Protein AF-A0A936Q0Y5-F1 (afdb_monomer_lite)

Sequence (80 aa):
MTHTRRAVLAYLALMALTLTFNGVAEASLGAWALAGISVVKVMIVGIVFLELGRAWWVWAVIAAVVITAILGGAAALLTG

Secondary structure (DSSP, 8-state):
--HHHHHHHHHHHHHHHHHHHHHHHHTT--HHHHHHHHHHHHHHIIIIIS-GGG-HHHHHHHHHHHHHHHHHHHHHHH--

Foldseek 3Di:
DDLVVLVVVLVVVLVVLVVVLVVCVVVPVDPLVNLVSVLVNVVSCCVNVVVCPPPPVVVVVSVVSVVCSVVVVVVVVVVD

Radius of gyration: 14.69 Å; chains: 1; bounding box: 23×27×42 Å

pLDDT: mean 77.48, std 11.16, range [48.31, 95.75]

Structure (mmCIF, N/CA/C/O backbone):
data_AF-A0A936Q0Y5-F1
#
_entry.id   AF-A0A936Q0Y5-F1
#
loop_
_atom_site.group_PDB
_atom_site.id
_atom_site.type_symbol
_atom_site.label_atom_id
_atom_site.label_alt_id
_atom_site.label_comp_id
_atom_site.label_asym_id
_atom_site.label_entity_id
_atom_site.label_seq_id
_atom_site.pdbx_PDB_ins_code
_atom_site.Cartn_x
_atom_site.Cartn_y
_atom_site.Cartn_z
_atom_site.occupancy
_atom_site.B_iso_or_equiv
_atom_site.auth_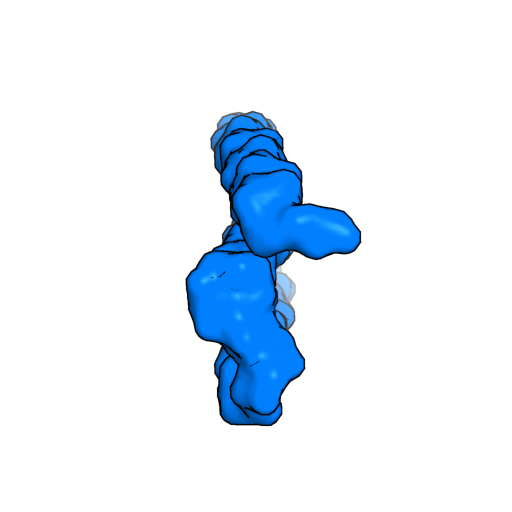seq_id
_atom_site.auth_comp_id
_atom_site.auth_asym_id
_atom_site.auth_atom_id
_atom_site.pdbx_PDB_model_num
ATOM 1 N N . MET A 1 1 ? -2.986 4.405 21.603 1.00 61.66 1 MET A N 1
ATOM 2 C CA . MET A 1 1 ? -3.477 5.347 20.566 1.00 61.66 1 MET A CA 1
ATOM 3 C C . MET A 1 1 ? -4.972 5.129 20.385 1.00 61.66 1 MET A C 1
ATOM 5 O O . MET A 1 1 ? -5.380 3.979 20.380 1.00 61.66 1 MET A O 1
ATOM 9 N N . THR A 1 2 ? -5.784 6.183 20.262 1.00 83.81 2 THR A N 1
ATOM 10 C CA . THR A 1 2 ? -7.228 6.043 19.982 1.00 83.81 2 THR A CA 1
ATOM 11 C C . THR A 1 2 ? -7.453 5.527 18.551 1.00 83.81 2 THR A C 1
ATOM 13 O O . THR A 1 2 ? -6.654 5.844 17.665 1.00 83.81 2 THR A O 1
ATOM 16 N N . HIS A 1 3 ? -8.524 4.755 18.305 1.00 79.69 3 HIS A N 1
ATOM 17 C CA . HIS A 1 3 ? -8.867 4.240 16.962 1.00 79.69 3 HIS A CA 1
ATOM 18 C C . HIS A 1 3 ? -8.903 5.363 15.912 1.00 79.69 3 HIS A C 1
ATOM 20 O O . HIS A 1 3 ? -8.360 5.220 14.818 1.00 79.69 3 HIS A O 1
ATOM 26 N N . THR A 1 4 ? -9.427 6.529 16.293 1.00 87.38 4 THR A N 1
ATOM 27 C CA . THR A 1 4 ? -9.490 7.731 15.455 1.00 87.38 4 THR A CA 1
ATOM 28 C C . THR A 1 4 ? -8.105 8.242 15.055 1.00 87.38 4 THR A C 1
ATOM 30 O O . THR A 1 4 ? -7.876 8.533 13.886 1.00 87.38 4 THR A O 1
ATOM 33 N N . ARG A 1 5 ? -7.137 8.300 15.985 1.00 88.06 5 ARG A N 1
ATOM 34 C CA . ARG A 1 5 ? -5.761 8.726 15.662 1.00 88.06 5 ARG A CA 1
ATOM 35 C C . ARG A 1 5 ? -5.081 7.758 14.692 1.00 88.06 5 ARG A C 1
ATOM 37 O O . ARG A 1 5 ? -4.387 8.211 13.789 1.00 88.06 5 ARG A O 1
ATOM 44 N N . ARG A 1 6 ? -5.295 6.445 14.849 1.00 86.88 6 ARG A N 1
ATOM 45 C CA . ARG A 1 6 ? -4.741 5.429 13.935 1.00 86.88 6 ARG A CA 1
ATOM 46 C C . ARG A 1 6 ? -5.304 5.586 12.520 1.00 86.88 6 ARG A C 1
ATOM 48 O O . ARG A 1 6 ? -4.537 5.556 11.564 1.00 86.88 6 ARG A O 1
ATOM 55 N N . ALA A 1 7 ? -6.615 5.797 12.399 1.00 87.19 7 ALA A N 1
ATOM 56 C CA . ALA A 1 7 ? -7.276 6.010 11.113 1.00 87.19 7 ALA A CA 1
ATOM 57 C C . ALA A 1 7 ? -6.796 7.295 10.416 1.00 87.19 7 ALA A C 1
ATOM 59 O O . ALA A 1 7 ? -6.499 7.264 9.225 1.00 87.19 7 ALA A O 1
ATOM 60 N N . VAL A 1 8 ? -6.640 8.398 11.159 1.00 93.25 8 VAL A N 1
ATOM 61 C CA . VAL A 1 8 ? -6.117 9.664 10.614 1.00 93.25 8 VAL A CA 1
ATOM 62 C C . VAL A 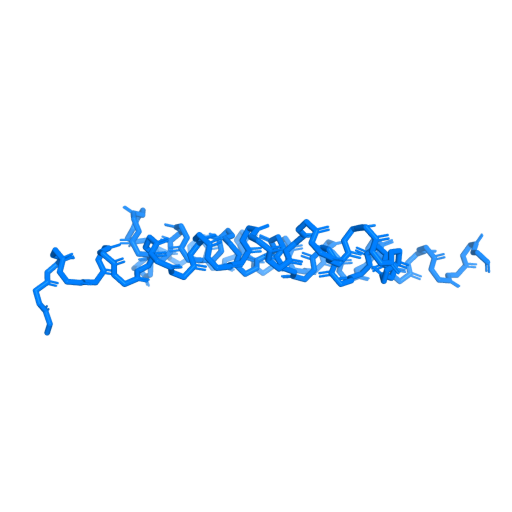1 8 ? -4.688 9.500 10.096 1.00 93.25 8 VAL A C 1
ATOM 64 O O . VAL A 1 8 ? -4.393 9.912 8.979 1.00 93.25 8 VAL A O 1
ATOM 67 N N . LEU A 1 9 ? -3.803 8.853 10.861 1.00 91.81 9 LEU A N 1
ATOM 68 C CA . LEU A 1 9 ? -2.428 8.604 10.415 1.00 91.81 9 LEU A CA 1
ATOM 69 C C . LEU A 1 9 ? -2.378 7.714 9.166 1.00 91.81 9 LEU A C 1
ATOM 71 O O . LEU A 1 9 ? -1.614 7.994 8.245 1.00 91.81 9 LEU A O 1
ATOM 75 N N . ALA A 1 10 ? -3.213 6.676 9.101 1.00 88.56 10 ALA A N 1
ATOM 76 C CA . ALA A 1 10 ? -3.295 5.808 7.930 1.00 88.56 10 ALA A CA 1
ATOM 77 C C . ALA A 1 10 ? -3.833 6.535 6.694 1.00 88.56 10 ALA A C 1
ATOM 79 O O . ALA A 1 10 ? -3.327 6.324 5.595 1.00 88.56 10 ALA A O 1
ATOM 80 N N . TYR A 1 11 ? -4.810 7.427 6.871 1.00 93.62 11 TYR A N 1
ATOM 81 C CA . TYR A 1 11 ? -5.305 8.277 5.793 1.00 93.62 11 TYR A CA 1
ATOM 82 C C . TYR A 1 11 ? -4.204 9.196 5.249 1.00 93.62 11 TYR A C 1
ATOM 84 O O . TYR A 1 11 ? -3.977 9.239 4.041 1.00 93.62 11 TYR A O 1
ATOM 92 N N . LEU A 1 12 ? -3.460 9.870 6.132 1.00 95.75 12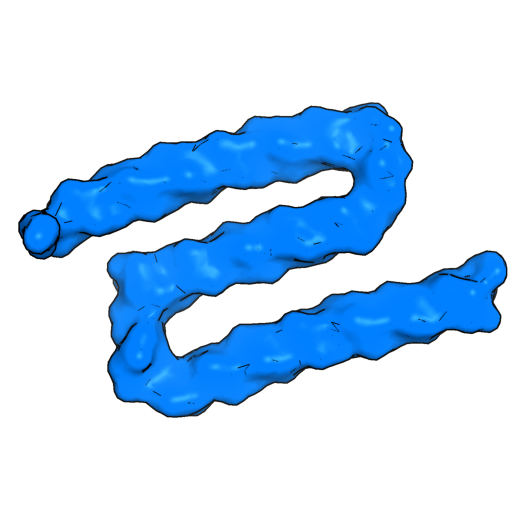 LEU A N 1
ATOM 93 C CA . LEU A 1 12 ? -2.334 10.719 5.731 1.00 95.75 12 LEU A CA 1
ATOM 94 C C . LEU A 1 12 ? -1.245 9.918 4.999 1.00 95.75 12 LEU A C 1
ATOM 96 O O . LEU A 1 12 ? -0.725 10.378 3.984 1.00 95.75 12 LEU A O 1
ATOM 100 N N . ALA A 1 13 ? -0.948 8.698 5.457 1.00 90.50 13 ALA A N 1
ATOM 101 C CA . ALA A 1 13 ? -0.006 7.803 4.788 1.00 90.50 13 ALA A CA 1
ATOM 102 C C . ALA A 1 13 ? -0.488 7.385 3.387 1.00 90.50 13 ALA A C 1
ATOM 104 O O . ALA A 1 13 ? 0.294 7.405 2.437 1.00 90.50 13 ALA A O 1
ATOM 105 N N . LEU A 1 14 ? -1.774 7.056 3.225 1.00 93.56 14 LEU A N 1
ATOM 106 C CA . LEU A 1 14 ? -2.365 6.738 1.919 1.00 93.56 14 LEU A CA 1
ATOM 107 C C . LEU A 1 14 ? -2.326 7.933 0.962 1.00 93.56 14 LEU A C 1
ATOM 109 O O . LEU A 1 14 ? -2.062 7.758 -0.230 1.00 93.56 14 LEU A O 1
ATOM 113 N N . MET A 1 15 ? -2.555 9.141 1.480 1.00 95.62 15 MET A N 1
ATOM 114 C CA . MET A 1 15 ? -2.473 10.372 0.701 1.00 95.62 15 MET A CA 1
ATOM 115 C C . MET A 1 15 ? -1.039 10.600 0.203 1.00 95.62 15 MET A C 1
ATOM 117 O O . MET A 1 15 ? -0.830 10.773 -0.997 1.00 95.62 15 MET A O 1
ATOM 121 N N . ALA A 1 16 ? -0.044 10.476 1.089 1.00 92.81 16 ALA A N 1
ATOM 122 C CA . ALA A 1 16 ? 1.370 10.578 0.729 1.00 92.81 16 ALA A CA 1
ATOM 123 C C . ALA A 1 16 ? 1.781 9.526 -0.315 1.00 92.81 16 ALA A C 1
ATOM 125 O O . ALA A 1 16 ? 2.325 9.879 -1.357 1.00 92.81 16 ALA A O 1
ATOM 126 N N . LEU A 1 17 ? 1.432 8.251 -0.105 1.00 91.19 17 LEU A N 1
ATOM 127 C CA . LEU A 1 17 ? 1.714 7.171 -1.061 1.00 91.19 17 LEU A CA 1
ATOM 128 C C . LEU A 1 17 ? 1.035 7.386 -2.417 1.00 91.19 17 LEU A C 1
ATOM 130 O O . LEU A 1 17 ? 1.498 6.868 -3.430 1.00 91.19 17 LEU A O 1
ATOM 134 N N . THR A 1 18 ? -0.083 8.108 -2.461 1.00 93.38 18 THR A N 1
ATOM 135 C CA . THR A 1 18 ? -0.771 8.429 -3.717 1.00 93.38 18 THR A CA 1
ATOM 136 C C . THR A 1 18 ? -0.051 9.511 -4.497 1.00 93.38 18 THR A C 1
ATOM 138 O O . THR A 1 18 ? 0.146 9.340 -5.698 1.00 93.38 18 THR A O 1
ATOM 141 N N . LEU A 1 19 ? 0.440 10.542 -3.815 1.00 93.38 19 LEU A N 1
ATOM 142 C CA . LEU A 1 19 ? 1.307 11.544 -4.428 1.00 93.38 19 LEU A CA 1
ATOM 143 C C . LEU A 1 19 ? 2.622 10.918 -4.914 1.00 93.38 19 LEU A C 1
ATOM 145 O O . LEU A 1 19 ? 3.022 11.152 -6.051 1.00 93.38 19 LEU A O 1
ATOM 149 N N . THR A 1 20 ? 3.248 10.051 -4.107 1.00 88.06 20 THR A N 1
ATOM 150 C CA . THR A 1 20 ? 4.458 9.319 -4.513 1.00 88.06 20 THR A CA 1
ATOM 151 C C . THR A 1 20 ? 4.196 8.418 -5.714 1.00 88.06 20 THR A C 1
ATOM 153 O O . THR A 1 20 ? 4.993 8.418 -6.641 1.00 88.06 20 THR A O 1
ATOM 156 N N . PHE A 1 21 ? 3.085 7.674 -5.733 1.00 90.00 21 PHE A N 1
ATOM 157 C CA . PHE A 1 21 ? 2.727 6.828 -6.876 1.00 90.00 21 PHE A CA 1
ATOM 158 C C . PHE A 1 21 ? 2.647 7.644 -8.167 1.00 90.00 21 PHE A C 1
ATOM 160 O O . PHE A 1 21 ? 3.197 7.224 -9.179 1.00 90.00 21 PHE A O 1
ATOM 167 N N . ASN A 1 22 ? 2.001 8.813 -8.119 1.00 89.81 22 ASN A N 1
ATOM 168 C CA . ASN A 1 22 ? 1.879 9.666 -9.292 1.00 89.81 22 ASN A CA 1
ATOM 169 C C . ASN A 1 22 ? 3.246 10.190 -9.757 1.00 89.81 22 ASN A C 1
ATOM 171 O O . ASN A 1 22 ? 3.589 10.043 -10.922 1.00 89.81 22 ASN A O 1
ATOM 175 N N . GLY A 1 23 ? 4.078 10.685 -8.834 1.00 87.50 23 GLY A N 1
ATOM 176 C CA . GLY A 1 23 ? 5.431 11.138 -9.177 1.00 87.50 23 GLY A CA 1
ATOM 177 C C . GLY A 1 23 ? 6.326 10.022 -9.734 1.00 87.50 23 GLY A C 1
ATOM 178 O O . GLY A 1 23 ? 7.092 10.249 -10.663 1.00 87.50 23 GLY A O 1
ATOM 179 N N . VAL A 1 24 ? 6.208 8.796 -9.213 1.00 85.75 24 VAL A N 1
ATOM 180 C CA . VAL A 1 24 ? 6.933 7.615 -9.722 1.00 85.75 24 VAL A CA 1
ATOM 181 C C . VAL A 1 24 ? 6.441 7.225 -11.117 1.00 85.75 24 VAL A C 1
ATOM 183 O O . VAL A 1 24 ? 7.258 6.878 -11.969 1.00 85.75 24 VAL A O 1
ATOM 186 N N . ALA A 1 25 ? 5.131 7.318 -11.363 1.00 82.44 25 ALA A N 1
ATOM 187 C CA . ALA A 1 25 ? 4.538 7.031 -12.664 1.00 82.44 25 ALA A CA 1
ATOM 188 C C . ALA A 1 25 ? 4.986 8.054 -13.717 1.00 82.44 25 ALA A C 1
ATOM 190 O O . ALA A 1 25 ? 5.401 7.668 -14.806 1.00 82.44 25 ALA A O 1
ATOM 191 N N . GLU A 1 26 ? 4.976 9.342 -13.368 1.00 86.94 26 GLU A N 1
ATOM 192 C CA . GLU A 1 26 ? 5.454 10.433 -14.224 1.00 86.94 26 GLU A CA 1
ATOM 193 C C . GLU A 1 26 ? 6.955 10.312 -14.518 1.00 86.94 26 GLU A C 1
ATOM 195 O O . GLU A 1 26 ? 7.388 10.483 -15.656 1.00 86.94 26 GLU A O 1
ATOM 200 N N . ALA A 1 27 ? 7.755 9.933 -13.519 1.00 80.69 27 ALA A N 1
ATOM 201 C CA . ALA A 1 27 ? 9.192 9.725 -13.673 1.00 80.69 27 ALA A CA 1
ATOM 202 C C . ALA A 1 27 ? 9.556 8.448 -14.458 1.00 80.69 27 ALA A C 1
ATOM 204 O O . ALA A 1 27 ? 10.741 8.167 -14.635 1.00 80.69 27 ALA A O 1
ATOM 205 N N . SER A 1 28 ? 8.568 7.660 -14.911 1.00 72.06 28 SER A N 1
ATOM 206 C CA . SER A 1 28 ? 8.770 6.362 -15.578 1.00 72.06 28 SER A CA 1
ATOM 207 C C . SER A 1 28 ? 9.676 5.411 -14.783 1.00 72.06 28 SER A C 1
ATOM 209 O O . SER A 1 28 ? 10.334 4.530 -15.342 1.00 72.06 28 SER A O 1
ATOM 211 N N . LEU A 1 29 ? 9.720 5.586 -13.458 1.00 63.53 29 LEU A N 1
ATOM 212 C CA . LEU A 1 29 ? 10.447 4.715 -12.548 1.00 63.53 29 LEU A CA 1
ATOM 213 C C . LEU A 1 29 ? 9.712 3.373 -12.578 1.00 63.53 29 LEU A C 1
ATOM 215 O O . LEU A 1 29 ? 8.546 3.302 -12.199 1.00 63.53 29 LEU A O 1
ATOM 219 N N . GLY A 1 30 ? 10.371 2.356 -13.142 1.00 73.88 30 GLY A N 1
ATOM 220 C CA . GLY A 1 30 ? 9.748 1.170 -13.740 1.00 73.88 30 GLY A CA 1
ATOM 221 C C . GLY A 1 30 ? 8.600 0.518 -12.959 1.00 73.88 30 GLY A C 1
ATOM 222 O O . GLY A 1 30 ? 8.509 0.623 -11.738 1.00 73.88 30 GLY A O 1
ATOM 223 N N . ALA A 1 31 ? 7.749 -0.222 -13.683 1.00 77.75 31 ALA A N 1
ATOM 224 C CA . ALA A 1 31 ? 6.474 -0.806 -13.225 1.00 77.75 31 ALA A CA 1
ATOM 225 C C . ALA A 1 31 ? 6.507 -1.478 -11.832 1.00 77.75 31 ALA A C 1
ATOM 227 O O . ALA A 1 31 ? 5.516 -1.492 -11.103 1.00 77.75 31 ALA A O 1
ATOM 228 N N . TRP A 1 32 ? 7.669 -1.978 -11.431 1.00 75.38 32 TRP A N 1
ATOM 229 C CA . TRP A 1 32 ? 7.971 -2.527 -10.116 1.00 75.38 32 TRP A CA 1
ATOM 230 C C . TRP A 1 32 ? 7.813 -1.565 -8.939 1.00 75.38 32 TRP A C 1
ATOM 232 O O . TRP A 1 32 ? 7.270 -1.951 -7.904 1.00 75.38 32 TRP A O 1
ATOM 242 N N . ALA A 1 33 ? 8.252 -0.315 -9.082 1.00 75.50 33 ALA A N 1
ATOM 243 C CA . ALA A 1 33 ? 8.110 0.694 -8.039 1.00 75.50 33 ALA A CA 1
ATOM 244 C C . ALA A 1 33 ? 6.626 1.018 -7.798 1.00 75.50 33 ALA A C 1
ATOM 246 O O . ALA A 1 33 ? 6.175 1.105 -6.654 1.00 75.50 33 ALA A O 1
ATOM 247 N N . LEU A 1 34 ? 5.841 1.096 -8.877 1.00 82.25 34 LEU A N 1
ATOM 248 C CA . LEU A 1 34 ? 4.391 1.294 -8.823 1.00 82.25 34 LEU A CA 1
ATOM 249 C C . LEU A 1 34 ? 3.670 0.105 -8.176 1.00 82.25 34 LEU A C 1
ATOM 251 O O . LEU A 1 34 ? 2.793 0.297 -7.326 1.00 82.25 34 LEU A O 1
ATOM 255 N N . ALA A 1 35 ? 4.063 -1.122 -8.525 1.00 78.06 35 ALA A N 1
ATOM 256 C CA . ALA A 1 35 ? 3.530 -2.331 -7.906 1.00 78.06 35 ALA A CA 1
ATOM 257 C C . ALA A 1 35 ? 3.820 -2.360 -6.396 1.00 78.06 35 ALA A C 1
ATOM 259 O O . ALA A 1 35 ? 2.902 -2.563 -5.599 1.00 78.06 35 ALA A O 1
ATOM 260 N N . GLY A 1 36 ? 5.058 -2.058 -5.987 1.00 79.06 36 GLY A N 1
ATOM 261 C CA . GLY A 1 36 ? 5.448 -1.987 -4.578 1.00 79.06 36 GLY A CA 1
ATOM 262 C C . GLY A 1 36 ? 4.621 -0.972 -3.784 1.00 79.06 36 GLY A C 1
ATOM 263 O O . GLY A 1 36 ? 4.064 -1.305 -2.738 1.00 79.06 36 GLY A O 1
ATOM 264 N N . ILE A 1 37 ? 4.451 0.246 -4.310 1.00 84.50 37 ILE A N 1
ATOM 265 C CA . ILE A 1 37 ? 3.627 1.282 -3.666 1.00 84.50 37 ILE A CA 1
ATOM 266 C C . ILE A 1 37 ? 2.160 0.835 -3.549 1.00 84.50 37 ILE A C 1
ATOM 268 O O . ILE A 1 37 ? 1.521 1.065 -2.520 1.00 84.50 37 ILE A O 1
ATOM 272 N N . SER A 1 38 ? 1.624 0.170 -4.575 1.00 83.38 38 SER A N 1
ATOM 273 C CA . SER A 1 38 ? 0.243 -0.334 -4.573 1.00 83.38 38 SER A CA 1
ATOM 274 C C . SER A 1 38 ? 0.021 -1.399 -3.499 1.00 83.38 38 SER A C 1
ATOM 276 O O . SER A 1 38 ? -0.969 -1.335 -2.770 1.00 83.38 38 SER A O 1
ATOM 278 N N . VAL A 1 39 ? 0.969 -2.326 -3.334 1.00 83.25 39 VAL A N 1
ATOM 279 C CA . VAL A 1 39 ? 0.934 -3.345 -2.273 1.00 83.25 39 VAL A CA 1
ATOM 280 C C . VAL A 1 39 ? 0.904 -2.691 -0.890 1.00 83.25 39 VAL A C 1
ATOM 282 O O . VAL A 1 39 ? 0.067 -3.045 -0.060 1.00 83.25 39 VAL A O 1
ATOM 285 N N . VAL A 1 40 ? 1.753 -1.685 -0.649 1.00 84.81 40 VAL A N 1
ATOM 286 C CA . VAL A 1 40 ? 1.785 -0.974 0.641 1.00 84.81 40 VAL A CA 1
ATOM 287 C C . VAL A 1 40 ? 0.446 -0.286 0.934 1.00 84.81 40 VAL A C 1
ATOM 289 O O . VAL A 1 40 ? -0.051 -0.374 2.059 1.00 84.81 40 VAL A O 1
ATOM 292 N N . LYS A 1 41 ? -0.196 0.341 -0.065 1.00 88.56 41 LYS A N 1
ATOM 293 C CA . LYS A 1 41 ? -1.536 0.935 0.107 1.00 88.56 41 LYS A CA 1
ATOM 294 C C . LYS A 1 41 ? -2.572 -0.109 0.528 1.00 88.56 41 LYS A C 1
ATOM 296 O O . LYS A 1 41 ? -3.318 0.129 1.478 1.00 88.56 41 LYS A O 1
ATOM 301 N N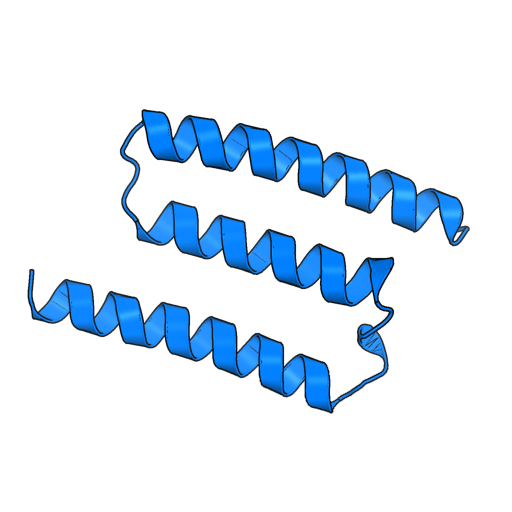 . VAL A 1 42 ? -2.593 -1.271 -0.131 1.00 84.31 42 VAL A N 1
ATOM 302 C CA . VAL A 1 42 ? -3.512 -2.374 0.204 1.00 84.31 42 VAL A CA 1
ATOM 303 C C . VAL A 1 42 ? -3.284 -2.861 1.637 1.00 84.31 42 VAL A C 1
ATOM 305 O O . VAL A 1 42 ? -4.251 -3.056 2.373 1.00 84.31 42 VAL A O 1
ATOM 308 N N . MET A 1 43 ? -2.027 -2.985 2.075 1.00 81.25 43 MET A N 1
ATOM 309 C CA . MET A 1 43 ? -1.710 -3.375 3.453 1.00 81.25 43 MET A CA 1
ATOM 310 C C . MET A 1 43 ? -2.234 -2.368 4.481 1.00 81.25 43 MET A C 1
ATOM 312 O O . MET A 1 43 ? -2.817 -2.772 5.487 1.00 81.25 43 MET A O 1
ATOM 316 N N . ILE A 1 44 ? -2.076 -1.063 4.234 1.00 86.19 44 ILE A N 1
ATOM 317 C CA . ILE A 1 44 ? -2.576 -0.021 5.144 1.00 86.19 44 ILE A CA 1
ATOM 318 C C . ILE A 1 44 ? -4.103 -0.095 5.261 1.00 86.19 44 ILE A C 1
ATOM 320 O O . ILE A 1 44 ? -4.632 -0.060 6.374 1.00 86.19 44 ILE A O 1
ATOM 324 N N . VAL A 1 45 ? -4.809 -0.254 4.136 1.00 86.06 45 VAL A N 1
ATOM 325 C CA . VAL A 1 45 ? -6.272 -0.414 4.125 1.00 86.06 45 VAL A CA 1
ATOM 326 C C . VAL A 1 45 ? -6.691 -1.658 4.911 1.00 86.06 45 VAL A C 1
ATOM 328 O O . VAL A 1 45 ? -7.524 -1.570 5.816 1.00 86.06 45 VAL A O 1
ATOM 331 N N . GLY A 1 46 ? -6.063 -2.799 4.622 1.00 79.75 46 GLY A N 1
ATOM 332 C CA . GLY A 1 46 ? -6.373 -4.070 5.265 1.00 79.75 46 GLY A CA 1
ATOM 333 C C . GLY A 1 46 ? -6.146 -4.059 6.778 1.00 79.75 46 GLY A C 1
ATOM 334 O O . GLY A 1 46 ? -7.015 -4.473 7.543 1.00 79.75 46 GLY A O 1
ATOM 335 N N . ILE A 1 47 ? -5.002 -3.548 7.231 1.00 80.06 47 ILE A N 1
ATOM 336 C CA . ILE A 1 47 ? -4.623 -3.570 8.650 1.00 80.06 47 ILE A CA 1
ATOM 337 C C . ILE A 1 47 ? -5.408 -2.529 9.453 1.00 80.06 47 ILE A C 1
ATOM 339 O O . ILE A 1 47 ? -5.869 -2.821 10.560 1.00 80.06 47 ILE A O 1
ATOM 343 N N . VAL A 1 48 ? -5.538 -1.303 8.935 1.00 83.44 48 VAL A N 1
ATOM 344 C CA . VAL A 1 48 ? -6.034 -0.175 9.735 1.00 83.44 48 VAL A CA 1
ATOM 345 C C . VAL A 1 48 ? -7.545 -0.017 9.656 1.00 83.44 48 VAL A C 1
ATOM 347 O O . VAL A 1 48 ? -8.150 0.225 10.704 1.00 83.44 48 VAL A O 1
ATOM 350 N N . PHE A 1 49 ? -8.132 -0.152 8.464 1.00 81.94 49 PHE A N 1
ATOM 351 C CA . PHE A 1 49 ? -9.550 0.135 8.220 1.00 81.94 49 PHE A CA 1
ATOM 352 C C . PHE A 1 49 ? -10.421 -1.118 8.245 1.00 81.94 49 PHE A C 1
ATOM 354 O O . PHE A 1 49 ? -11.520 -1.080 8.782 1.00 81.94 49 PHE A O 1
ATOM 361 N N . LEU A 1 50 ? -9.920 -2.227 7.702 1.00 79.06 50 LEU A N 1
ATOM 362 C CA . LEU A 1 50 ? -10.647 -3.499 7.679 1.00 79.06 50 LEU A CA 1
ATOM 363 C C . LEU A 1 50 ? -10.349 -4.375 8.913 1.00 79.06 50 LEU A C 1
ATOM 365 O O . LEU A 1 50 ? -10.875 -5.477 9.028 1.00 79.06 50 LEU A O 1
ATOM 369 N N . GLU A 1 51 ? -9.493 -3.893 9.824 1.00 75.38 51 GLU A N 1
ATOM 370 C CA . GLU A 1 51 ? -9.046 -4.582 11.048 1.00 75.38 51 GLU A CA 1
ATOM 371 C C . GLU A 1 51 ? -8.548 -6.020 10.820 1.00 75.38 51 GLU A C 1
ATOM 373 O O . GLU A 1 51 ? -8.538 -6.864 11.721 1.00 75.38 51 GLU A O 1
ATOM 378 N N . LEU A 1 52 ? -8.050 -6.297 9.615 1.00 69.00 52 LEU A N 1
ATOM 379 C CA . LEU A 1 52 ? -7.694 -7.643 9.183 1.00 69.00 52 LEU A CA 1
ATOM 380 C C . LEU A 1 52 ? -6.435 -8.187 9.868 1.00 69.00 52 LEU A C 1
ATOM 382 O O . LEU A 1 52 ? -6.090 -9.352 9.696 1.00 69.00 52 LEU A O 1
ATOM 386 N N . GLY A 1 53 ? -5.789 -7.387 10.720 1.00 63.59 53 GLY A N 1
ATOM 387 C CA . GLY A 1 53 ? -4.682 -7.827 11.567 1.00 63.59 53 GLY A CA 1
ATOM 388 C C . GLY A 1 53 ? -5.026 -9.016 12.475 1.00 63.59 53 GLY A C 1
ATOM 389 O O . GLY A 1 53 ? -4.118 -9.737 12.873 1.00 63.59 53 GLY A O 1
ATOM 390 N N . ARG A 1 54 ? -6.315 -9.265 12.766 1.00 65.81 54 ARG A N 1
ATOM 391 C CA . ARG A 1 54 ? -6.781 -10.431 13.548 1.00 65.81 54 ARG A CA 1
ATOM 392 C C . ARG A 1 54 ? -7.189 -11.641 12.698 1.00 65.81 54 ARG A C 1
ATOM 394 O O . ARG A 1 54 ? -7.392 -12.720 13.248 1.00 65.81 54 ARG A O 1
ATOM 401 N N . ALA A 1 55 ? -7.321 -11.482 11.384 1.00 67.06 55 ALA A N 1
ATOM 402 C CA . ALA A 1 55 ? -7.833 -12.496 10.470 1.00 67.06 55 ALA A CA 1
ATOM 403 C C . ALA A 1 55 ? -6.682 -13.171 9.706 1.00 67.06 55 ALA A C 1
ATOM 405 O O . ALA A 1 55 ? -6.153 -12.628 8.740 1.00 67.06 55 ALA A O 1
ATOM 406 N N . TRP A 1 56 ? -6.298 -14.381 10.124 1.00 65.50 56 TRP A N 1
ATOM 407 C CA . TRP A 1 56 ? -5.172 -15.138 9.547 1.00 65.50 56 TRP A CA 1
ATOM 408 C C . TRP A 1 56 ? -5.282 -15.360 8.025 1.00 65.50 56 TRP A C 1
ATOM 410 O O . TRP A 1 56 ? -4.277 -15.324 7.318 1.00 65.50 56 TRP A O 1
ATOM 420 N N . TRP A 1 57 ? -6.502 -15.511 7.503 1.00 67.38 57 TRP A N 1
ATOM 421 C CA . TRP A 1 57 ? -6.774 -15.678 6.073 1.00 67.38 57 TRP A CA 1
ATOM 422 C C . TRP A 1 57 ? -6.424 -14.432 5.250 1.00 67.38 57 TRP A C 1
ATOM 424 O O . TRP A 1 57 ? -6.076 -14.543 4.079 1.00 67.38 57 TRP A O 1
ATOM 434 N N . VAL A 1 58 ? -6.428 -13.244 5.853 1.00 67.88 58 VAL A N 1
ATOM 435 C CA . VAL A 1 58 ? -6.067 -12.009 5.147 1.00 67.88 58 VAL A CA 1
ATOM 436 C C . VAL A 1 58 ? -4.566 -11.914 4.954 1.00 67.88 58 VAL A C 1
ATOM 438 O O . VAL A 1 58 ? -4.116 -11.494 3.894 1.00 67.88 58 VAL A O 1
ATOM 441 N N . TRP A 1 59 ? -3.779 -12.341 5.939 1.00 66.00 59 TRP A N 1
ATOM 442 C CA . TRP A 1 59 ? -2.331 -12.428 5.773 1.00 66.00 59 TRP A CA 1
ATOM 443 C C . TRP A 1 59 ? -1.956 -13.396 4.649 1.00 66.00 59 TRP A C 1
ATOM 445 O O . TRP A 1 59 ? -1.021 -13.115 3.907 1.00 66.00 59 TRP A O 1
ATOM 455 N N . ALA A 1 60 ? -2.734 -14.467 4.452 1.00 64.81 60 ALA A N 1
ATOM 456 C CA . ALA A 1 60 ? -2.580 -15.356 3.304 1.00 64.81 60 ALA A CA 1
ATOM 457 C C . ALA A 1 60 ? -2.917 -14.659 1.971 1.00 64.81 60 ALA A C 1
ATOM 459 O O . ALA A 1 60 ? -2.180 -14.823 1.004 1.00 64.81 60 ALA A O 1
ATOM 460 N N . VAL A 1 61 ? -3.968 -13.831 1.919 1.00 68.38 61 VAL A N 1
ATOM 461 C CA . VAL A 1 61 ? -4.306 -13.030 0.724 1.00 68.38 61 VAL A CA 1
ATOM 462 C C . VAL A 1 61 ? -3.233 -11.976 0.432 1.00 68.38 61 VAL A C 1
ATOM 464 O O . VAL A 1 61 ? -2.822 -11.827 -0.714 1.00 68.38 61 VAL A O 1
ATOM 467 N N . ILE A 1 62 ? -2.726 -11.278 1.451 1.00 69.88 62 ILE A N 1
ATOM 468 C CA . ILE A 1 62 ? -1.635 -10.302 1.302 1.00 69.88 62 ILE A CA 1
ATOM 469 C C . ILE A 1 62 ? -0.366 -11.003 0.809 1.00 69.88 62 ILE A C 1
ATOM 471 O O . ILE A 1 62 ? 0.262 -10.530 -0.136 1.00 69.88 62 ILE A O 1
ATOM 475 N N . ALA A 1 63 ? -0.008 -12.145 1.402 1.00 67.75 63 ALA A N 1
ATOM 476 C CA . ALA A 1 63 ? 1.131 -12.943 0.962 1.00 67.75 63 ALA A CA 1
ATOM 477 C C . ALA A 1 63 ? 0.955 -13.416 -0.485 1.00 67.75 63 ALA A C 1
ATOM 479 O O . ALA A 1 63 ? 1.888 -13.300 -1.271 1.00 67.75 63 ALA A O 1
ATOM 480 N N . ALA A 1 64 ? -0.243 -13.871 -0.865 1.00 66.38 64 ALA A N 1
ATOM 481 C CA . ALA A 1 64 ? -0.548 -14.250 -2.239 1.00 66.38 64 ALA A CA 1
ATOM 482 C C . ALA A 1 64 ? -0.364 -13.067 -3.198 1.00 66.38 64 ALA A C 1
ATOM 484 O O . ALA A 1 64 ? 0.338 -13.214 -4.187 1.00 66.38 64 ALA A O 1
ATOM 485 N N . VAL A 1 65 ? -0.890 -11.880 -2.876 1.00 70.00 65 VAL A N 1
ATOM 486 C CA . VAL A 1 65 ? -0.723 -10.667 -3.700 1.00 70.00 65 VAL A CA 1
ATOM 487 C C . VAL A 1 65 ? 0.751 -10.280 -3.845 1.00 70.00 65 VAL A C 1
ATOM 489 O O . VAL A 1 65 ? 1.191 -9.956 -4.946 1.00 70.00 65 VAL A O 1
ATOM 492 N N . VAL A 1 66 ? 1.533 -10.352 -2.764 1.00 71.88 66 VAL A N 1
ATOM 493 C CA . VAL A 1 66 ? 2.983 -10.103 -2.797 1.00 71.88 66 VAL A CA 1
ATOM 494 C C . VAL A 1 66 ? 3.691 -11.129 -3.683 1.00 71.88 66 VAL A C 1
ATOM 496 O O . VAL A 1 66 ? 4.485 -10.751 -4.539 1.00 71.88 66 VAL A O 1
ATOM 499 N N . ILE A 1 67 ? 3.379 -12.417 -3.524 1.00 72.88 67 ILE A N 1
ATOM 500 C CA . ILE A 1 67 ? 3.951 -13.500 -4.330 1.00 72.88 67 ILE A CA 1
ATOM 501 C C . ILE A 1 67 ? 3.588 -13.311 -5.804 1.00 72.88 67 ILE A C 1
ATOM 503 O O . ILE A 1 67 ? 4.465 -13.405 -6.654 1.00 72.88 67 ILE A O 1
ATOM 507 N N . THR A 1 68 ? 2.334 -12.993 -6.130 1.00 67.38 68 THR A N 1
ATOM 508 C CA . THR A 1 68 ? 1.903 -12.737 -7.509 1.00 67.38 68 THR A CA 1
ATOM 509 C C . THR A 1 68 ? 2.586 -11.505 -8.093 1.00 67.38 68 THR A C 1
ATOM 511 O O . THR A 1 68 ? 2.968 -11.534 -9.257 1.00 67.38 68 THR A O 1
ATOM 514 N N . ALA A 1 69 ? 2.803 -10.446 -7.309 1.00 65.06 69 ALA A N 1
ATOM 515 C CA . ALA A 1 69 ? 3.553 -9.276 -7.761 1.00 65.06 69 ALA A CA 1
ATOM 516 C C . ALA A 1 69 ? 5.027 -9.617 -8.053 1.00 65.06 69 ALA A C 1
ATOM 518 O O . ALA A 1 69 ? 5.559 -9.200 -9.080 1.00 65.06 69 ALA A O 1
ATOM 519 N N . ILE A 1 70 ? 5.668 -10.417 -7.192 1.00 70.44 70 ILE A N 1
ATOM 520 C CA . ILE A 1 70 ? 7.053 -10.876 -7.378 1.00 70.44 70 ILE A CA 1
ATOM 521 C C . ILE A 1 70 ? 7.162 -11.802 -8.592 1.00 70.44 70 ILE A C 1
ATOM 523 O O . ILE A 1 70 ? 8.005 -11.575 -9.452 1.00 70.44 70 ILE A O 1
ATOM 527 N N . LEU A 1 71 ? 6.308 -12.826 -8.684 1.00 70.94 71 LEU A N 1
ATOM 528 C CA . LEU A 1 71 ? 6.297 -13.784 -9.793 1.00 70.94 71 LEU A CA 1
ATOM 529 C C . LEU A 1 71 ? 5.936 -13.112 -11.117 1.00 70.94 71 LEU A C 1
ATOM 531 O O . LEU A 1 71 ? 6.575 -13.372 -12.131 1.00 70.94 71 LEU A O 1
ATOM 535 N N . GLY A 1 72 ? 4.932 -12.237 -11.101 1.00 66.56 72 GLY A N 1
ATOM 536 C CA . GLY A 1 72 ? 4.463 -11.518 -12.277 1.00 66.56 72 GLY A CA 1
ATOM 537 C C . GLY A 1 72 ? 5.553 -10.639 -12.869 1.00 66.56 72 GLY A C 1
ATOM 538 O O . GLY A 1 72 ? 5.767 -10.657 -14.079 1.00 66.56 72 GLY A O 1
ATOM 539 N N . GLY A 1 73 ? 6.308 -9.924 -12.039 1.00 58.44 73 GLY A N 1
ATOM 540 C CA . GLY A 1 73 ? 7.420 -9.177 -12.592 1.00 58.44 73 GLY A CA 1
ATOM 541 C C . GLY A 1 73 ? 8.693 -10.022 -12.808 1.00 58.44 73 GLY A C 1
ATOM 542 O O . GLY A 1 73 ? 9.460 -9.705 -13.712 1.00 58.44 73 GLY A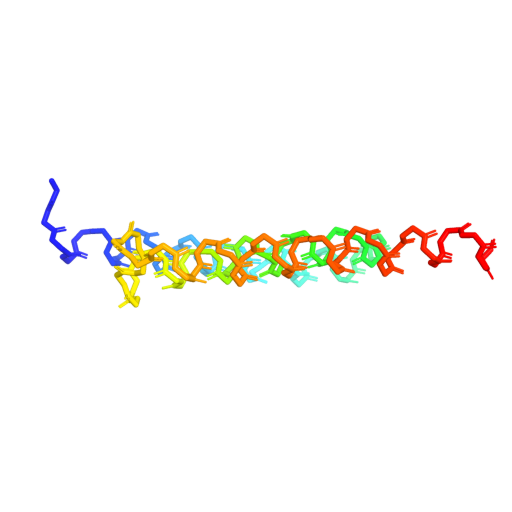 O 1
ATOM 543 N N . ALA A 1 74 ? 8.922 -11.124 -12.080 1.00 61.06 74 ALA A N 1
ATOM 544 C CA . ALA A 1 74 ? 10.009 -12.055 -12.405 1.00 61.06 74 ALA A CA 1
ATOM 545 C C . ALA A 1 74 ? 9.810 -12.643 -13.811 1.00 61.06 74 ALA A C 1
ATOM 547 O O . ALA A 1 74 ? 10.760 -12.738 -14.582 1.00 61.06 74 ALA A O 1
ATOM 548 N N . ALA A 1 75 ? 8.561 -12.947 -14.177 1.00 61.03 75 ALA A N 1
ATOM 549 C CA . ALA A 1 75 ? 8.190 -13.306 -15.539 1.00 61.03 75 ALA A CA 1
ATOM 550 C C . ALA A 1 75 ? 8.463 -12.156 -16.526 1.00 61.03 75 ALA A C 1
ATOM 552 O O . ALA A 1 75 ? 9.063 -12.395 -17.567 1.00 61.03 75 ALA A O 1
ATOM 553 N N . ALA A 1 76 ? 8.118 -10.911 -16.179 1.00 57.66 76 ALA A N 1
ATOM 554 C CA . ALA A 1 76 ? 8.385 -9.747 -17.030 1.00 57.66 76 ALA A CA 1
ATOM 555 C C . ALA A 1 76 ? 9.886 -9.476 -17.272 1.00 57.66 76 ALA A C 1
ATOM 557 O O . ALA A 1 76 ? 10.242 -9.005 -18.346 1.00 57.66 76 ALA A O 1
ATOM 558 N N . LEU A 1 77 ? 10.765 -9.794 -16.312 1.00 60.44 77 LEU A N 1
ATOM 559 C CA . LEU A 1 77 ? 12.229 -9.724 -16.467 1.00 60.44 77 LEU A CA 1
ATOM 560 C C . LEU A 1 77 ? 12.802 -10.837 -17.355 1.00 60.44 77 LEU A C 1
ATOM 562 O O . LEU A 1 77 ? 13.874 -10.667 -17.920 1.00 60.44 77 LEU A O 1
ATOM 566 N N . LEU A 1 78 ? 12.126 -11.985 -17.439 1.00 63.31 78 LEU A N 1
ATOM 567 C CA . LEU A 1 78 ? 12.558 -13.124 -18.256 1.00 63.31 78 LEU A CA 1
ATOM 568 C C . LEU A 1 78 ? 12.092 -13.017 -19.713 1.00 63.31 78 LEU A C 1
ATOM 570 O O . LEU A 1 78 ? 12.664 -13.669 -20.583 1.00 63.31 78 LEU A O 1
ATOM 574 N N . THR A 1 79 ? 11.044 -12.235 -19.976 1.00 65.19 79 THR A N 1
ATOM 575 C CA 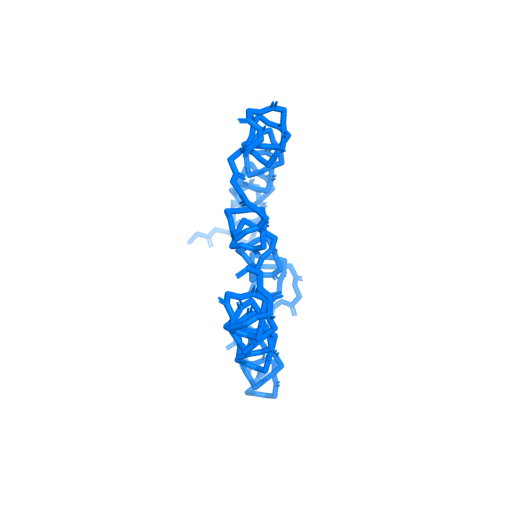. THR A 1 79 ? 10.464 -12.047 -21.316 1.00 65.19 79 THR A CA 1
ATOM 576 C C . THR A 1 79 ? 10.766 -10.681 -21.941 1.00 65.19 79 THR A C 1
ATOM 578 O O . THR A 1 79 ? 10.271 -10.416 -23.035 1.00 65.19 79 THR A O 1
ATOM 581 N N . GLY A 1 80 ? 11.492 -9.805 -21.238 1.00 48.31 80 GLY A N 1
ATOM 582 C CA . GLY A 1 80 ? 11.833 -8.438 -21.656 1.00 48.31 80 GLY A CA 1
ATOM 583 C C . GLY A 1 80 ? 13.280 -8.278 -22.092 1.00 48.31 80 GLY A C 1
ATOM 584 O O . GLY A 1 80 ? 14.136 -9.037 -21.588 1.00 48.31 80 GLY A O 1
#